Protein AF-A0A343TM78-F1 (afdb_monomer_lite)

Foldseek 3Di:
DDDDDPPPPPPPPDPVNVLVVLLVVCLVVDDLVRLVVLLVVLVVLLVVCCVVQVDNALVVLLVVLVVDPDPVSSVVSNVSSVVNVVSVVSSVSSVVCNVCVVVVVVVVVVVD

Organism: NCBI:txid2055893

Structure (mmCIF, N/CA/C/O backbone):
data_AF-A0A343TM78-F1
#
_entry.id   AF-A0A343TM78-F1
#
loop_
_atom_site.group_PDB
_atom_site.id
_atom_site.type_symbol
_atom_site.label_atom_id
_atom_site.label_alt_id
_atom_site.label_comp_id
_atom_site.label_asym_id
_atom_site.label_entity_id
_atom_site.label_seq_id
_atom_site.pdbx_PDB_ins_code
_atom_site.Cartn_x
_atom_site.Cartn_y
_atom_site.Cartn_z
_atom_site.occupancy
_atom_site.B_iso_or_equiv
_atom_site.auth_seq_id
_atom_site.auth_comp_id
_atom_site.auth_asym_id
_atom_site.auth_atom_id
_atom_site.pdbx_PDB_model_num
ATOM 1 N N . MET A 1 1 ? 32.080 10.070 38.912 1.00 35.19 1 MET A N 1
ATOM 2 C CA . MET A 1 1 ? 30.691 10.176 39.399 1.00 35.19 1 MET A CA 1
ATOM 3 C C . MET A 1 1 ? 29.951 11.116 38.456 1.00 35.19 1 MET A C 1
ATOM 5 O O . MET A 1 1 ? 30.247 12.292 38.551 1.00 35.19 1 MET A O 1
ATOM 9 N N . LYS A 1 2 ? 29.070 10.559 37.591 1.00 39.28 2 LYS A N 1
ATOM 10 C CA . LYS A 1 2 ? 27.853 11.155 36.962 1.00 39.28 2 LYS A CA 1
ATOM 11 C C . LYS A 1 2 ? 28.062 12.367 36.017 1.00 39.28 2 LYS A C 1
ATOM 13 O O . LYS A 1 2 ? 28.835 13.242 36.359 1.00 39.28 2 LYS A O 1
ATOM 18 N N . SER A 1 3 ? 27.443 12.538 34.844 1.00 43.47 3 SER A N 1
ATOM 19 C CA . SER A 1 3 ? 26.339 11.884 34.109 1.00 43.47 3 SER A CA 1
ATOM 20 C C . SER A 1 3 ? 26.344 12.445 32.661 1.00 43.47 3 SER A C 1
ATOM 22 O O . SER A 1 3 ? 26.750 13.586 32.481 1.00 43.47 3 SER A O 1
ATOM 24 N N . ASP A 1 4 ? 26.239 11.624 31.609 1.00 48.09 4 ASP A N 1
ATOM 25 C CA . ASP A 1 4 ? 25.031 11.333 30.798 1.00 48.09 4 ASP A CA 1
ATOM 26 C C . ASP A 1 4 ? 24.600 12.455 29.831 1.00 48.09 4 ASP A C 1
ATOM 28 O O . ASP A 1 4 ? 23.923 13.384 30.239 1.00 48.09 4 ASP A O 1
ATOM 32 N N . GLU A 1 5 ? 24.899 12.291 28.534 1.00 46.53 5 GLU A N 1
ATOM 33 C CA . GLU A 1 5 ? 24.020 12.700 27.419 1.00 46.53 5 GLU A CA 1
ATOM 34 C C . GLU A 1 5 ? 24.504 12.078 26.094 1.00 46.53 5 GLU A C 1
ATOM 36 O O . GLU A 1 5 ? 25.038 12.729 25.199 1.00 46.53 5 GLU A O 1
ATOM 41 N N . LYS A 1 6 ? 24.320 10.759 25.943 1.00 45.28 6 LYS A N 1
ATOM 42 C CA . LYS A 1 6 ? 24.266 10.165 24.600 1.00 45.28 6 LYS A CA 1
ATOM 43 C C . LYS A 1 6 ? 22.931 10.568 23.987 1.00 45.28 6 LYS A C 1
ATOM 45 O O . LYS A 1 6 ? 21.941 9.862 24.149 1.00 45.28 6 LYS A O 1
ATOM 50 N N . GLY A 1 7 ? 22.911 11.714 23.311 1.00 44.00 7 GLY A N 1
ATOM 51 C CA . GLY A 1 7 ? 21.834 12.065 22.398 1.00 44.00 7 GLY A CA 1
ATOM 52 C C . GLY A 1 7 ? 21.736 10.977 21.336 1.00 44.00 7 GLY A C 1
ATOM 53 O O . GLY A 1 7 ? 22.611 10.854 20.482 1.00 44.00 7 GLY A O 1
ATOM 54 N N . THR A 1 8 ? 20.712 10.137 21.428 1.00 49.47 8 THR A N 1
ATOM 55 C CA . THR A 1 8 ? 20.349 9.181 20.388 1.00 49.47 8 THR A CA 1
ATOM 56 C C . THR A 1 8 ? 20.054 10.001 19.139 1.00 49.47 8 THR A C 1
ATOM 58 O O . THR A 1 8 ? 19.011 10.646 19.047 1.00 49.47 8 THR A O 1
ATOM 61 N N . THR A 1 9 ? 20.994 10.049 18.196 1.00 52.38 9 THR A N 1
ATOM 62 C CA . THR A 1 9 ? 20.740 10.606 16.870 1.00 52.38 9 THR A CA 1
ATOM 63 C C . THR A 1 9 ? 19.675 9.719 16.238 1.00 52.38 9 THR A C 1
ATOM 65 O O . THR A 1 9 ? 19.986 8.657 15.703 1.00 52.38 9 THR A O 1
ATOM 68 N N . HIS A 1 10 ? 18.403 10.101 16.368 1.00 51.53 10 HIS A N 1
ATOM 69 C CA . HIS A 1 10 ? 17.327 9.517 15.584 1.00 51.53 10 HIS A CA 1
ATOM 70 C C . HIS A 1 10 ? 17.593 9.919 14.138 1.00 51.53 10 HIS A C 1
ATOM 72 O O . HIS A 1 10 ? 17.159 10.969 13.672 1.00 51.53 10 HIS A O 1
ATOM 78 N N . TYR A 1 11 ? 18.393 9.106 13.451 1.00 55.06 11 TYR A N 1
ATOM 79 C CA . TYR A 1 11 ? 18.536 9.165 12.011 1.00 55.06 11 TYR A CA 1
ATOM 80 C C . TYR A 1 11 ? 17.229 8.624 11.433 1.00 55.06 11 TYR A C 1
ATOM 82 O O . TYR A 1 11 ? 17.123 7.452 11.082 1.00 55.06 11 TYR A O 1
ATOM 90 N N . SER A 1 12 ? 16.186 9.451 11.447 1.00 56.50 12 SER A N 1
ATOM 91 C CA . SER A 1 12 ? 15.009 9.184 10.634 1.00 56.50 12 SER A CA 1
ATOM 92 C C . SER A 1 12 ? 15.477 9.304 9.187 1.00 56.50 12 SER A C 1
ATOM 94 O O . SER A 1 12 ? 15.984 10.371 8.827 1.00 56.50 12 SER A O 1
ATOM 96 N N . PRO A 1 13 ? 15.406 8.234 8.378 1.00 62.31 13 PRO A N 1
ATOM 97 C CA . PRO A 1 13 ? 15.773 8.336 6.978 1.00 62.31 13 PRO A CA 1
ATOM 98 C C . PRO A 1 13 ? 14.923 9.432 6.341 1.00 62.31 13 PRO A C 1
ATOM 100 O O . PRO A 1 13 ? 13.715 9.516 6.570 1.00 62.31 13 PRO A O 1
ATOM 103 N N . ASP A 1 14 ? 15.588 10.317 5.606 1.00 73.06 14 ASP A N 1
ATOM 104 C CA . ASP A 1 14 ? 14.914 11.391 4.899 1.00 73.06 14 ASP A CA 1
ATOM 105 C C . ASP A 1 14 ? 13.870 10.780 3.939 1.00 73.06 14 ASP A C 1
ATOM 107 O O . ASP A 1 14 ? 14.201 9.864 3.177 1.00 73.06 14 ASP A O 1
ATOM 111 N N . PRO A 1 15 ? 12.607 11.236 3.972 1.00 74.62 15 PRO A N 1
ATOM 112 C CA . PRO A 1 15 ? 11.532 10.617 3.200 1.00 74.62 15 PRO A CA 1
ATOM 113 C C . PRO A 1 15 ? 11.755 10.711 1.684 1.00 74.62 15 PRO A C 1
ATOM 115 O O . PRO A 1 15 ? 11.278 9.846 0.946 1.00 74.62 15 PRO A O 1
ATOM 118 N N . LEU A 1 16 ? 12.505 11.710 1.199 1.00 80.25 16 LEU A N 1
ATOM 119 C CA . LEU A 1 16 ? 12.904 11.776 -0.209 1.00 80.25 16 LEU A CA 1
ATOM 120 C C . LEU A 1 16 ? 13.991 10.746 -0.507 1.00 80.25 16 LEU A C 1
ATOM 122 O O . LEU A 1 16 ? 13.934 10.089 -1.546 1.00 80.25 16 LEU A O 1
ATOM 126 N N . HIS A 1 17 ? 14.949 10.560 0.403 1.00 79.12 17 HIS A N 1
ATOM 127 C CA . HIS A 1 17 ? 15.979 9.533 0.260 1.00 79.12 17 HIS A CA 1
ATOM 128 C C . HIS A 1 17 ? 15.376 8.124 0.179 1.00 79.12 17 HIS A C 1
ATOM 130 O O . HIS A 1 17 ? 15.720 7.372 -0.734 1.00 79.12 17 HIS A O 1
ATOM 136 N N . THR A 1 18 ? 14.431 7.787 1.064 1.00 85.44 18 THR A N 1
ATOM 137 C CA . THR A 1 18 ? 13.716 6.501 1.011 1.00 85.44 18 THR A CA 1
ATOM 138 C C . THR A 1 18 ? 12.971 6.336 -0.309 1.00 85.44 18 THR A C 1
ATOM 140 O O . THR A 1 18 ? 13.123 5.305 -0.959 1.00 85.44 18 THR A O 1
ATOM 143 N N . ARG A 1 19 ? 12.245 7.367 -0.762 1.00 86.62 19 ARG A N 1
ATOM 144 C CA . ARG A 1 19 ? 11.523 7.323 -2.040 1.00 86.62 19 ARG A CA 1
ATOM 145 C C . ARG A 1 19 ? 12.453 7.060 -3.224 1.00 86.62 19 ARG A C 1
ATOM 147 O O . ARG A 1 19 ? 12.174 6.183 -4.036 1.00 86.62 19 ARG A O 1
ATOM 154 N N . ILE A 1 20 ? 13.557 7.804 -3.320 1.00 86.38 20 ILE A N 1
ATOM 155 C CA . ILE A 1 20 ? 14.535 7.663 -4.410 1.00 86.38 20 ILE A CA 1
ATOM 156 C C . ILE A 1 20 ? 15.176 6.275 -4.376 1.00 86.38 20 ILE A C 1
ATOM 158 O O . ILE A 1 20 ? 15.381 5.671 -5.428 1.00 86.38 20 ILE A O 1
ATOM 162 N N . GLN A 1 21 ? 15.483 5.754 -3.186 1.00 87.12 21 GLN A N 1
ATOM 163 C CA . GLN A 1 21 ? 16.058 4.422 -3.044 1.00 87.12 21 GLN A CA 1
ATOM 164 C C . GLN A 1 21 ? 15.076 3.329 -3.481 1.00 87.12 21 GLN A C 1
ATOM 166 O O . GLN A 1 21 ? 15.475 2.433 -4.219 1.00 87.12 21 GLN A O 1
ATOM 171 N N . THR A 1 22 ? 13.801 3.424 -3.093 1.00 88.19 22 THR A N 1
ATOM 172 C CA . THR A 1 22 ? 12.751 2.503 -3.553 1.00 88.19 22 THR A CA 1
ATOM 173 C C . THR A 1 22 ? 12.556 2.587 -5.063 1.00 88.19 22 THR A C 1
ATOM 175 O O . THR A 1 22 ? 12.451 1.562 -5.723 1.00 88.19 22 THR A O 1
ATOM 178 N N . LEU A 1 23 ? 12.555 3.790 -5.638 1.00 89.25 23 LEU A N 1
ATOM 179 C CA . LEU A 1 23 ? 12.414 3.970 -7.081 1.00 89.25 23 LEU A CA 1
ATOM 180 C C . LEU A 1 23 ? 13.584 3.346 -7.857 1.00 89.25 23 LEU A C 1
ATOM 182 O O . LEU A 1 23 ? 13.368 2.686 -8.869 1.00 89.25 23 LEU A O 1
ATOM 186 N N . ARG A 1 24 ? 14.817 3.509 -7.365 1.00 87.44 24 ARG A N 1
ATOM 187 C CA . ARG A 1 24 ? 16.007 2.853 -7.933 1.00 87.44 24 ARG A CA 1
ATOM 188 C C . ARG A 1 24 ? 15.891 1.338 -7.900 1.00 87.44 24 ARG A C 1
ATOM 190 O O . ARG A 1 24 ? 16.135 0.694 -8.910 1.00 87.44 24 ARG A O 1
ATOM 197 N N . ASP A 1 25 ? 15.506 0.806 -6.749 1.00 89.31 25 ASP A N 1
ATOM 198 C CA . ASP A 1 25 ? 15.327 -0.626 -6.527 1.00 89.31 25 ASP A CA 1
ATOM 199 C C . ASP A 1 25 ? 14.282 -1.220 -7.487 1.00 89.31 25 ASP A C 1
ATOM 201 O O . ASP A 1 25 ? 14.524 -2.231 -8.140 1.00 89.31 25 ASP A O 1
ATOM 205 N N . LEU A 1 26 ? 13.161 -0.515 -7.668 1.00 91.44 26 LEU A N 1
ATOM 206 C CA . LEU A 1 26 ? 12.109 -0.890 -8.610 1.00 91.44 26 LEU A CA 1
ATOM 207 C C . LEU A 1 26 ? 12.592 -0.906 -10.066 1.00 91.44 26 LEU A C 1
ATOM 209 O O . LEU A 1 26 ? 12.258 -1.832 -10.799 1.00 91.44 26 LEU A O 1
ATOM 213 N N . LEU A 1 27 ? 13.361 0.099 -10.493 1.00 88.56 27 LEU A N 1
ATOM 214 C CA . LEU A 1 27 ? 13.872 0.181 -11.867 1.00 88.56 27 LEU A CA 1
ATOM 215 C C . LEU A 1 27 ? 15.001 -0.816 -12.159 1.00 88.56 27 LEU A C 1
ATOM 217 O O . LEU A 1 27 ? 15.194 -1.177 -13.319 1.00 88.56 27 LEU A O 1
ATOM 221 N N . ASP A 1 28 ? 15.749 -1.233 -11.137 1.00 88.94 28 ASP A N 1
ATOM 222 C CA . ASP A 1 28 ? 16.795 -2.255 -11.255 1.00 88.94 28 ASP A CA 1
ATOM 223 C C . ASP A 1 28 ? 16.192 -3.665 -11.351 1.00 88.94 28 ASP A C 1
ATOM 225 O O . ASP A 1 28 ? 16.609 -4.476 -12.178 1.00 88.94 28 ASP A O 1
ATOM 229 N N . GLN A 1 29 ? 15.160 -3.940 -10.547 1.00 90.69 29 GLN A N 1
ATOM 230 C CA . GLN A 1 29 ? 14.546 -5.267 -10.453 1.00 90.69 29 GLN A CA 1
ATOM 231 C C . GLN A 1 29 ? 13.442 -5.524 -11.482 1.00 90.69 29 GLN A C 1
ATOM 233 O O . GLN A 1 29 ? 13.169 -6.683 -11.806 1.00 90.69 29 GLN A O 1
ATOM 238 N N . HIS A 1 30 ? 12.789 -4.477 -11.991 1.00 91.50 30 HIS A N 1
ATOM 239 C CA . HIS A 1 30 ? 11.627 -4.621 -12.861 1.00 91.50 30 HIS A CA 1
ATOM 240 C C . HIS A 1 30 ? 11.784 -3.871 -14.182 1.00 91.50 30 HIS A C 1
ATOM 242 O O . HIS A 1 30 ? 12.147 -2.695 -14.252 1.00 91.50 30 HIS A O 1
ATOM 248 N N . ASP A 1 31 ? 11.411 -4.553 -15.262 1.00 91.38 31 ASP A N 1
ATOM 249 C CA . ASP A 1 31 ? 11.101 -3.889 -16.515 1.00 91.38 31 ASP A CA 1
ATOM 250 C C . ASP A 1 31 ? 9.725 -3.207 -16.431 1.00 91.38 31 ASP A C 1
ATOM 252 O O . ASP A 1 31 ? 8.967 -3.361 -15.469 1.00 91.38 31 ASP A O 1
ATOM 256 N N . ARG A 1 32 ? 9.366 -2.442 -17.465 1.00 92.06 32 ARG A N 1
ATOM 257 C CA . ARG A 1 32 ? 8.086 -1.723 -17.483 1.00 92.06 32 ARG A CA 1
ATOM 258 C C . ARG A 1 32 ? 6.878 -2.650 -17.295 1.00 92.06 32 ARG A C 1
ATOM 260 O O . ARG A 1 32 ? 5.906 -2.246 -16.663 1.00 92.06 32 ARG A O 1
ATOM 267 N N . ASN A 1 33 ? 6.927 -3.870 -17.832 1.00 94.00 33 ASN A N 1
ATOM 268 C CA . ASN A 1 33 ? 5.852 -4.845 -17.658 1.00 94.00 33 ASN A CA 1
ATOM 269 C C . ASN A 1 33 ? 5.806 -5.381 -16.222 1.00 94.00 33 ASN A C 1
ATOM 271 O O . ASN A 1 33 ? 4.721 -5.475 -15.655 1.00 94.00 33 ASN A O 1
ATOM 275 N N . GLY A 1 34 ? 6.961 -5.657 -15.611 1.00 95.12 34 GLY A N 1
ATOM 276 C CA . GLY A 1 34 ? 7.064 -6.032 -14.203 1.00 95.12 34 GLY A CA 1
ATOM 277 C C . GLY A 1 34 ? 6.504 -4.9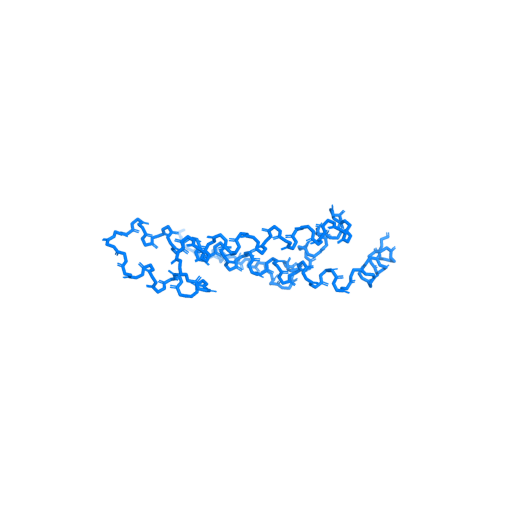63 -13.266 1.00 95.12 34 GLY A C 1
ATOM 278 O O . GLY A 1 34 ? 5.788 -5.295 -12.327 1.00 95.12 34 GLY A O 1
ATOM 279 N N . LEU A 1 35 ? 6.732 -3.679 -13.560 1.00 95.50 35 LEU A N 1
ATOM 280 C CA . LEU A 1 35 ? 6.124 -2.581 -12.799 1.00 95.50 35 LEU A CA 1
ATOM 281 C C . LEU A 1 35 ? 4.597 -2.538 -12.953 1.00 95.50 35 LEU A C 1
ATOM 283 O O . LEU A 1 35 ? 3.898 -2.288 -11.976 1.00 95.50 35 LEU A O 1
ATOM 287 N N . ILE A 1 36 ? 4.065 -2.803 -14.152 1.00 96.12 36 ILE A N 1
ATOM 288 C CA . ILE A 1 36 ? 2.611 -2.887 -14.381 1.00 96.12 36 ILE A CA 1
ATOM 289 C C . ILE A 1 36 ? 2.001 -4.058 -13.601 1.00 96.12 36 ILE A C 1
ATOM 291 O O . ILE A 1 36 ? 0.937 -3.890 -13.010 1.00 96.12 36 ILE A O 1
ATOM 295 N N . GLN A 1 37 ? 2.671 -5.212 -13.566 1.00 97.25 37 GLN A N 1
ATOM 296 C CA . GLN A 1 37 ? 2.219 -6.349 -12.764 1.00 97.25 37 GLN A CA 1
ATOM 297 C C . GLN A 1 37 ? 2.236 -6.005 -11.274 1.00 97.25 37 GLN A C 1
ATOM 299 O O . GLN A 1 37 ? 1.225 -6.160 -10.602 1.00 97.25 37 GLN A O 1
ATOM 304 N N . LEU A 1 38 ? 3.339 -5.435 -10.782 1.00 96.69 38 LEU A N 1
ATOM 305 C CA . LEU A 1 38 ? 3.447 -5.012 -9.390 1.00 96.69 38 LEU A CA 1
ATOM 306 C C . LEU A 1 38 ? 2.370 -3.982 -9.020 1.00 96.69 38 LEU A C 1
ATOM 308 O O . LEU A 1 38 ? 1.830 -4.024 -7.919 1.00 96.69 38 LEU A O 1
ATOM 312 N N . LYS A 1 39 ? 2.040 -3.060 -9.932 1.00 97.62 39 LYS A N 1
ATOM 313 C CA . LYS A 1 39 ? 0.922 -2.131 -9.749 1.00 97.62 39 LYS A CA 1
ATOM 314 C C . LYS A 1 39 ? -0.387 -2.892 -9.526 1.00 97.62 39 LYS A C 1
ATOM 316 O O . LYS A 1 39 ? -1.097 -2.573 -8.578 1.00 97.62 39 LYS A O 1
ATOM 321 N N . ALA A 1 40 ? -0.693 -3.868 -10.380 1.00 98.00 40 ALA A N 1
ATOM 322 C CA . ALA A 1 40 ? -1.907 -4.671 -10.264 1.00 98.00 40 ALA A CA 1
ATOM 323 C C . ALA A 1 40 ? -1.949 -5.442 -8.934 1.00 98.00 40 ALA A C 1
ATOM 325 O O . ALA A 1 40 ? -2.955 -5.364 -8.239 1.00 98.00 40 ALA A O 1
ATOM 326 N N . ASP A 1 41 ? -0.841 -6.070 -8.531 1.00 97.75 41 ASP A N 1
ATOM 327 C CA . ASP A 1 41 ? -0.748 -6.821 -7.271 1.00 97.75 41 ASP A CA 1
ATOM 328 C C . ASP A 1 41 ? -0.957 -5.916 -6.036 1.00 97.75 41 ASP A C 1
ATOM 330 O O . ASP A 1 41 ? -1.540 -6.324 -5.031 1.00 97.75 41 ASP A O 1
ATOM 334 N N . LEU A 1 42 ? -0.465 -4.669 -6.072 1.00 97.31 42 LEU A N 1
ATOM 335 C CA . LEU A 1 42 ? -0.679 -3.693 -4.991 1.00 97.31 42 LEU A CA 1
ATOM 336 C C . LEU A 1 42 ? -2.127 -3.190 -4.954 1.00 97.31 42 LEU A C 1
ATOM 338 O O . LEU A 1 42 ? -2.668 -2.967 -3.874 1.00 97.31 42 LEU A O 1
ATOM 342 N N . GLN A 1 43 ? -2.750 -3.003 -6.119 1.00 97.56 43 GLN A N 1
ATOM 343 C CA . GLN A 1 43 ? -4.161 -2.630 -6.208 1.00 97.56 43 GLN A CA 1
ATOM 344 C C . GLN A 1 43 ? -5.066 -3.760 -5.709 1.00 97.56 43 GLN A C 1
ATOM 346 O O . GLN A 1 43 ? -6.000 -3.484 -4.968 1.00 97.56 43 GLN A O 1
ATOM 351 N N . GLU A 1 44 ? -4.759 -5.013 -6.050 1.00 98.06 44 GLU A N 1
ATOM 352 C CA . GLU A 1 44 ? -5.489 -6.189 -5.566 1.00 98.06 44 GLU A CA 1
ATOM 353 C C . GLU A 1 44 ? -5.441 -6.289 -4.037 1.00 98.06 44 GLU A C 1
ATOM 355 O O . GLU A 1 44 ? -6.491 -6.393 -3.419 1.00 98.06 44 GLU A O 1
ATOM 360 N N . GLN A 1 45 ? -4.271 -6.120 -3.409 1.00 97.44 45 GLN A N 1
ATOM 361 C CA . GLN A 1 45 ? -4.155 -6.092 -1.939 1.00 97.44 45 GLN A CA 1
ATOM 362 C C . GLN A 1 45 ? -5.022 -5.005 -1.283 1.00 97.44 45 GLN A C 1
ATOM 364 O O . GLN A 1 45 ? -5.607 -5.224 -0.223 1.00 97.44 45 GLN A O 1
ATOM 369 N N . ILE A 1 46 ? -5.119 -3.822 -1.901 1.00 97.19 46 ILE A N 1
ATOM 370 C CA . ILE A 1 46 ? -6.000 -2.755 -1.410 1.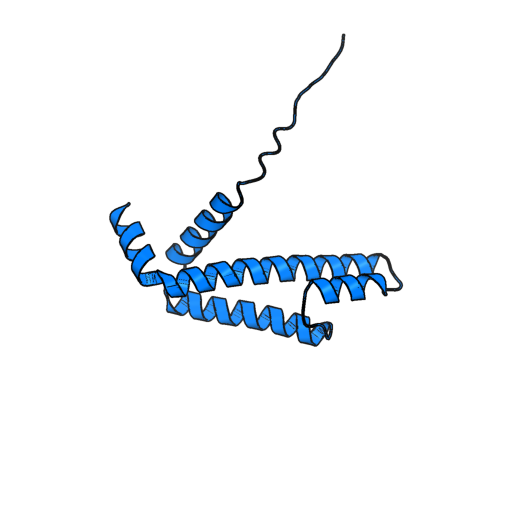00 97.19 46 ILE A CA 1
ATOM 371 C C . ILE A 1 46 ? -7.467 -3.180 -1.515 1.00 97.19 46 ILE A C 1
ATOM 373 O O . ILE A 1 46 ? -8.216 -2.986 -0.560 1.00 97.19 46 ILE A O 1
ATOM 377 N N . GLU A 1 47 ? -7.882 -3.749 -2.648 1.00 97.44 47 GLU A N 1
ATOM 378 C CA . GLU A 1 47 ? -9.253 -4.243 -2.831 1.00 97.44 47 GLU A CA 1
ATOM 379 C C . GLU A 1 47 ? -9.583 -5.387 -1.860 1.00 97.44 47 GLU A C 1
ATOM 381 O O . GLU A 1 47 ? -10.662 -5.392 -1.275 1.00 97.44 47 GLU A O 1
ATOM 386 N N . GLU A 1 48 ? -8.641 -6.291 -1.588 1.00 97.31 48 GLU A N 1
ATOM 387 C CA . GLU A 1 48 ? -8.809 -7.348 -0.586 1.00 97.31 48 GLU A CA 1
ATOM 388 C C . GLU A 1 48 ? -9.113 -6.770 0.802 1.00 97.31 48 GLU A C 1
ATOM 390 O O . GLU A 1 48 ? -10.068 -7.199 1.451 1.00 97.31 48 GLU A O 1
ATOM 395 N N . TRP A 1 49 ? -8.370 -5.750 1.252 1.00 97.62 49 TRP A N 1
ATOM 396 C CA . TRP A 1 49 ? -8.668 -5.088 2.526 1.00 97.62 49 TRP A CA 1
ATOM 397 C C . TRP A 1 49 ? -9.975 -4.289 2.494 1.00 97.62 49 TRP A C 1
ATOM 399 O O . TRP A 1 49 ? -10.677 -4.226 3.509 1.00 97.62 49 TRP A O 1
ATOM 409 N N . ARG A 1 50 ? -10.334 -3.691 1.351 1.00 96.75 50 ARG A N 1
ATOM 410 C CA . ARG A 1 50 ? -11.633 -3.020 1.185 1.00 96.75 50 ARG A CA 1
ATOM 411 C C . ARG A 1 50 ? -12.780 -3.991 1.391 1.00 96.75 50 ARG A C 1
ATOM 413 O O . ARG A 1 50 ? -13.685 -3.694 2.171 1.00 96.75 50 ARG A O 1
ATOM 420 N N . ASP A 1 51 ? -12.710 -5.148 0.749 1.00 96.75 51 ASP A N 1
ATOM 421 C CA . ASP A 1 51 ? -13.736 -6.181 0.817 1.00 96.75 51 ASP A CA 1
ATOM 422 C C . ASP A 1 51 ? -13.770 -6.870 2.189 1.00 96.75 51 ASP A C 1
ATOM 424 O O . ASP A 1 51 ? -14.851 -7.081 2.744 1.00 96.75 51 ASP A O 1
ATOM 428 N N . GLU A 1 52 ? -12.607 -7.171 2.780 1.00 95.38 52 GLU A N 1
ATOM 429 C CA . GLU A 1 52 ? -12.497 -7.815 4.097 1.00 95.38 52 GLU A CA 1
ATOM 430 C C . GLU A 1 52 ? -13.119 -6.954 5.204 1.00 95.38 52 GLU A C 1
ATOM 432 O O . GLU A 1 52 ? -13.880 -7.450 6.043 1.00 95.38 52 GLU A O 1
ATOM 437 N N . TYR A 1 53 ? -12.820 -5.653 5.206 1.00 93.06 53 TYR A N 1
ATOM 438 C CA . TYR A 1 53 ? -13.242 -4.745 6.272 1.00 93.06 53 TYR A CA 1
ATOM 439 C C . TYR A 1 53 ? -14.444 -3.871 5.905 1.00 93.06 53 TYR A C 1
ATOM 441 O O . TYR A 1 53 ? -14.968 -3.178 6.781 1.00 93.06 53 TYR A O 1
ATOM 449 N N . GLY A 1 54 ? -14.911 -3.896 4.655 1.00 95.00 54 GLY A N 1
ATOM 450 C CA . GLY A 1 54 ? -16.026 -3.082 4.165 1.00 95.00 54 GLY A CA 1
ATOM 451 C C . GLY A 1 54 ? -15.780 -1.577 4.302 1.00 95.00 54 GLY A C 1
ATOM 452 O O . GLY A 1 54 ? -16.679 -0.849 4.723 1.00 95.00 54 GLY A O 1
ATOM 453 N N . VAL A 1 55 ? -14.552 -1.124 4.040 1.00 95.94 55 VAL A N 1
ATOM 454 C CA . VAL A 1 55 ? -14.131 0.282 4.162 1.00 95.94 55 VAL A CA 1
ATOM 455 C C . VAL A 1 55 ? -13.319 0.699 2.947 1.00 95.94 55 VAL A C 1
ATOM 457 O O . VAL A 1 55 ? -12.587 -0.107 2.401 1.00 95.94 55 VAL A O 1
ATOM 460 N N . ASP A 1 56 ? -13.373 1.973 2.562 1.00 94.00 56 ASP A N 1
ATOM 461 C CA . ASP A 1 56 ? -12.683 2.448 1.352 1.00 94.00 56 ASP A CA 1
ATOM 462 C C . ASP A 1 56 ? -11.285 3.036 1.608 1.00 94.00 56 ASP A C 1
ATOM 464 O O . ASP A 1 56 ? -10.573 3.383 0.660 1.00 94.00 56 ASP A O 1
ATOM 468 N N . SER A 1 57 ? -10.892 3.197 2.880 1.00 93.69 57 SER A N 1
ATOM 469 C CA . SER A 1 57 ? -9.641 3.867 3.255 1.00 93.69 57 SER A CA 1
ATOM 470 C C . SER A 1 57 ? -9.030 3.358 4.569 1.00 93.69 57 SER A C 1
ATOM 472 O O . SER A 1 57 ? -9.765 2.941 5.473 1.00 93.69 57 SER A O 1
ATOM 474 N N . PRO A 1 58 ? -7.702 3.516 4.754 1.00 94.88 58 PRO A N 1
ATOM 475 C CA . PRO A 1 58 ? -7.032 3.230 6.024 1.00 94.88 58 PRO A CA 1
ATOM 476 C C . PRO A 1 58 ? -7.586 4.032 7.207 1.00 94.88 58 PRO A C 1
ATOM 478 O O . PRO A 1 58 ? -7.589 3.560 8.343 1.00 94.88 58 PRO A O 1
ATOM 481 N N . ALA A 1 59 ? -8.046 5.264 6.963 1.00 94.44 59 ALA A N 1
ATOM 482 C CA . ALA A 1 59 ? -8.653 6.103 7.993 1.00 94.44 59 ALA A CA 1
ATOM 483 C C . ALA A 1 59 ? -9.969 5.493 8.496 1.00 94.44 59 ALA A C 1
ATOM 485 O O . ALA A 1 59 ? -10.122 5.291 9.698 1.00 94.44 59 ALA A O 1
ATOM 486 N N . ALA A 1 60 ? -10.853 5.091 7.578 1.00 94.50 60 ALA A N 1
ATOM 487 C CA . ALA A 1 60 ? -12.095 4.402 7.921 1.00 94.50 60 ALA A CA 1
ATOM 488 C C . ALA A 1 60 ? -11.833 3.061 8.632 1.00 94.50 60 ALA A C 1
ATOM 490 O O . ALA A 1 60 ? -12.541 2.706 9.575 1.00 94.50 60 ALA A O 1
ATOM 491 N N . LEU A 1 61 ? -10.769 2.343 8.253 1.00 94.69 61 LEU A N 1
ATOM 492 C CA . LEU A 1 61 ? -10.351 1.127 8.952 1.00 94.69 61 LEU A CA 1
ATOM 493 C C . LEU A 1 61 ? -9.952 1.403 10.414 1.00 94.69 61 LEU A C 1
ATOM 495 O O . LEU A 1 61 ? -10.264 0.623 11.313 1.00 94.69 61 LEU A O 1
ATOM 499 N N . ARG A 1 62 ? -9.301 2.540 10.686 1.00 93.12 62 ARG A N 1
ATOM 500 C CA . ARG A 1 62 ? -8.958 2.951 12.059 1.00 93.12 62 ARG A CA 1
ATOM 501 C C . ARG A 1 62 ? -10.162 3.373 12.878 1.00 93.12 62 ARG A C 1
ATOM 503 O O . ARG A 1 62 ? -10.169 3.093 14.076 1.00 93.12 62 ARG A O 1
ATOM 510 N N . ASP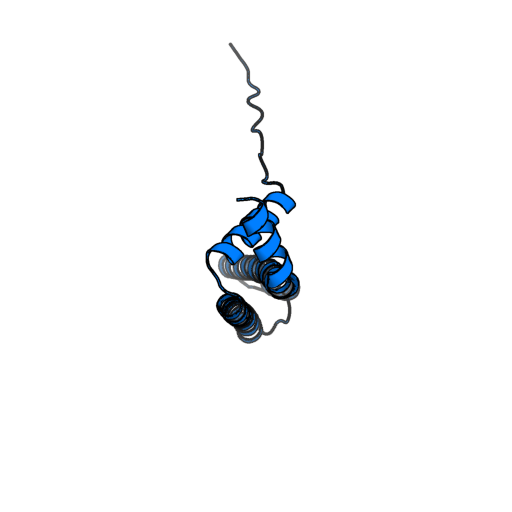 A 1 63 ? -11.142 4.013 12.254 1.00 93.75 63 ASP A N 1
ATOM 511 C CA . ASP A 1 63 ? -12.403 4.341 12.917 1.00 93.75 63 ASP A CA 1
ATOM 512 C C . ASP A 1 63 ? -13.111 3.049 13.344 1.00 93.75 63 ASP A C 1
ATOM 514 O O . ASP A 1 63 ? -13.460 2.898 14.514 1.00 93.75 63 ASP A O 1
ATOM 518 N N . ARG A 1 64 ? -13.158 2.044 12.459 1.00 90.56 64 ARG A N 1
ATOM 519 C CA . ARG A 1 64 ? -13.672 0.702 12.778 1.00 90.56 64 ARG A CA 1
ATOM 520 C C . ARG A 1 64 ? -12.901 0.024 13.915 1.00 90.56 64 ARG A C 1
ATOM 522 O O . ARG A 1 64 ? -13.497 -0.651 14.750 1.00 90.56 64 ARG A O 1
ATOM 529 N N . ALA A 1 65 ? -11.586 0.233 14.009 1.00 91.00 65 ALA A N 1
ATOM 530 C CA . ALA A 1 65 ? -10.790 -0.293 15.120 1.00 91.00 65 ALA A CA 1
ATOM 531 C C . ALA A 1 65 ? -11.256 0.238 16.488 1.00 91.00 65 ALA A C 1
ATOM 533 O O . ALA A 1 65 ? -11.138 -0.472 17.485 1.00 91.00 65 ALA A O 1
ATOM 534 N N . ALA A 1 66 ? -11.772 1.471 16.555 1.00 88.06 66 ALA A N 1
ATOM 535 C CA . ALA A 1 66 ? -12.274 2.062 17.796 1.00 88.06 66 ALA A CA 1
ATOM 536 C C . ALA A 1 66 ? -13.586 1.425 18.287 1.00 88.06 66 ALA A C 1
ATOM 538 O O . ALA A 1 66 ? -13.931 1.583 19.456 1.00 88.06 66 ALA A O 1
ATOM 539 N N . GLU A 1 67 ? -14.284 0.693 17.417 1.00 90.12 67 GLU A N 1
ATOM 540 C CA . GLU A 1 67 ? -15.548 0.008 17.705 1.00 90.12 67 GLU A CA 1
ATOM 541 C C . GLU A 1 67 ? -15.356 -1.460 18.124 1.00 90.12 67 GLU A C 1
ATOM 543 O O . GLU A 1 67 ? -16.329 -2.153 18.408 1.00 90.12 67 GLU A O 1
ATOM 548 N N . THR A 1 68 ? -14.114 -1.954 18.164 1.00 91.25 68 THR A N 1
ATOM 549 C CA . THR A 1 68 ? -13.829 -3.346 18.545 1.00 91.25 68 THR A CA 1
ATOM 550 C C . THR A 1 68 ? -13.911 -3.583 20.051 1.00 91.25 68 THR A C 1
ATOM 552 O O . THR A 1 68 ? -13.488 -2.755 20.858 1.00 91.25 68 THR A O 1
ATOM 555 N N . ASP A 1 69 ? -14.402 -4.764 20.431 1.00 88.44 69 ASP A N 1
ATOM 556 C CA . ASP A 1 69 ? -14.603 -5.144 21.834 1.00 88.44 69 ASP A CA 1
ATOM 557 C C . ASP A 1 69 ? -13.301 -5.509 22.562 1.00 88.44 69 ASP A C 1
ATOM 559 O O . ASP A 1 69 ? -13.233 -5.449 23.795 1.00 88.44 69 ASP A O 1
ATOM 563 N N . THR A 1 70 ? -12.256 -5.909 21.825 1.00 92.94 70 THR A N 1
ATOM 564 C CA . THR A 1 70 ? -10.987 -6.349 22.412 1.00 92.94 70 THR A CA 1
ATOM 565 C C . THR A 1 70 ? -9.803 -5.512 21.947 1.00 92.94 70 THR A C 1
ATOM 567 O O . THR A 1 70 ? -9.678 -5.125 20.787 1.00 92.94 70 THR A O 1
ATOM 570 N N . ALA A 1 71 ? -8.859 -5.293 22.865 1.00 91.38 71 ALA A N 1
ATOM 571 C CA . ALA A 1 71 ? -7.617 -4.587 22.564 1.00 91.38 71 ALA A CA 1
ATOM 572 C C . ALA A 1 71 ? -6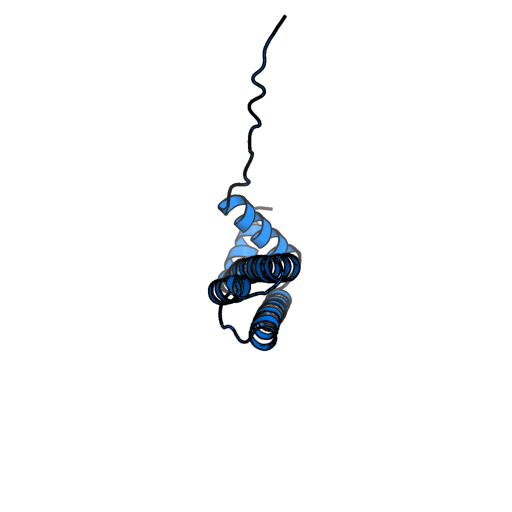.717 -5.338 21.565 1.00 91.38 71 ALA A C 1
ATOM 574 O O . ALA A 1 71 ? -5.856 -4.713 20.942 1.00 91.38 71 ALA A O 1
ATOM 575 N N . ALA A 1 72 ? -6.883 -6.661 21.443 1.00 93.31 72 ALA A N 1
ATOM 576 C CA . ALA A 1 72 ? -6.180 -7.464 20.448 1.00 93.31 72 ALA A CA 1
ATOM 577 C C . ALA A 1 72 ? -6.702 -7.130 19.044 1.00 93.31 72 ALA A C 1
ATOM 579 O O . ALA A 1 72 ? -5.923 -6.664 18.217 1.00 93.31 72 ALA A O 1
ATOM 580 N N . ASP A 1 73 ? -8.020 -7.201 18.841 1.00 91.81 73 ASP A N 1
ATOM 581 C CA . ASP A 1 73 ? -8.652 -6.873 17.558 1.00 91.81 73 ASP A CA 1
ATOM 582 C C . ASP A 1 73 ? -8.387 -5.411 17.166 1.00 91.81 73 ASP A C 1
ATOM 584 O O . ASP A 1 73 ? -8.022 -5.118 16.028 1.00 91.81 73 ASP A O 1
ATOM 588 N N . THR A 1 74 ? -8.458 -4.476 18.127 1.00 93.56 74 THR A N 1
ATOM 589 C CA . THR A 1 74 ? -8.096 -3.069 17.885 1.00 93.56 74 THR A CA 1
ATOM 590 C C . THR A 1 74 ? -6.670 -2.932 17.347 1.00 93.56 74 THR A C 1
ATOM 592 O O . THR A 1 74 ? -6.402 -2.083 16.491 1.00 93.56 74 THR A O 1
ATOM 595 N N . ARG A 1 75 ? -5.717 -3.693 17.902 1.00 93.88 75 ARG A N 1
ATOM 596 C CA . ARG A 1 75 ? -4.308 -3.625 17.498 1.00 93.88 75 ARG A CA 1
ATOM 597 C C . ARG A 1 75 ? -4.133 -4.189 16.095 1.00 93.88 75 ARG A C 1
ATOM 599 O O . ARG A 1 75 ? -3.432 -3.550 15.312 1.00 93.88 75 ARG A O 1
ATOM 606 N N . ASP A 1 76 ? -4.755 -5.322 15.804 1.00 94.69 76 ASP A N 1
ATOM 607 C CA . ASP A 1 76 ? -4.620 -6.000 14.517 1.00 94.69 76 ASP A CA 1
ATOM 608 C C . ASP A 1 76 ? -5.204 -5.134 13.395 1.00 94.69 76 ASP A C 1
ATOM 610 O O . ASP A 1 76 ? -4.499 -4.821 12.440 1.00 94.69 76 ASP A O 1
ATOM 614 N N . ILE A 1 77 ? -6.403 -4.569 13.583 1.00 94.62 77 ILE A N 1
ATOM 615 C CA . ILE A 1 77 ? -7.004 -3.639 12.611 1.00 94.62 77 ILE A CA 1
ATOM 616 C C . ILE A 1 77 ? -6.130 -2.391 12.407 1.00 94.62 77 ILE A C 1
ATOM 618 O O . ILE A 1 77 ? -5.934 -1.923 11.283 1.00 94.62 77 ILE A O 1
ATOM 622 N N . LYS A 1 78 ? -5.560 -1.832 13.484 1.00 94.88 78 LYS A N 1
ATOM 623 C CA . LYS A 1 78 ? -4.635 -0.689 13.368 1.00 94.88 78 LYS A CA 1
ATOM 624 C C . LYS A 1 78 ? -3.349 -1.048 12.635 1.00 94.88 78 LYS A C 1
ATOM 626 O O . LYS A 1 78 ? -2.760 -0.153 12.027 1.00 94.88 78 LYS A O 1
ATOM 631 N N . GLN A 1 79 ? -2.895 -2.294 12.736 1.00 96.31 79 GLN A N 1
ATOM 632 C CA . GLN A 1 79 ? -1.739 -2.778 11.999 1.00 96.31 79 GLN A CA 1
ATOM 633 C C . GLN A 1 79 ? -2.078 -2.897 10.513 1.00 96.31 79 GLN A C 1
ATOM 635 O O . GLN A 1 79 ? -1.392 -2.265 9.716 1.00 96.31 79 GLN A O 1
ATOM 640 N N . THR A 1 80 ? -3.198 -3.532 10.159 1.00 97.00 80 THR A N 1
ATOM 641 C CA . THR A 1 80 ? -3.670 -3.605 8.768 1.00 97.00 80 THR A CA 1
ATOM 642 C C . THR A 1 80 ? -3.832 -2.218 8.147 1.00 97.00 80 THR A C 1
ATOM 644 O O . THR A 1 80 ? -3.375 -1.978 7.036 1.00 97.00 80 THR A O 1
ATOM 647 N N . ALA A 1 81 ? -4.376 -1.243 8.883 1.00 96.44 81 ALA A N 1
ATOM 648 C CA . ALA A 1 81 ? -4.478 0.134 8.393 1.00 96.44 81 ALA A CA 1
ATOM 649 C C . ALA A 1 81 ? -3.113 0.792 8.118 1.00 96.44 81 ALA A C 1
ATOM 651 O O . ALA A 1 81 ? -3.001 1.631 7.231 1.00 96.44 81 ALA A O 1
ATOM 652 N N . ARG A 1 82 ? -2.067 0.458 8.883 1.00 96.19 82 ARG A N 1
ATOM 653 C CA . ARG A 1 82 ? -0.703 0.946 8.606 1.00 96.19 82 ARG A CA 1
ATOM 654 C C . ARG A 1 82 ? -0.112 0.258 7.383 1.00 96.19 82 ARG A C 1
ATOM 656 O O . ARG A 1 82 ? 0.532 0.923 6.581 1.00 96.19 82 ARG A O 1
ATOM 663 N N . ASP A 1 83 ? -0.337 -1.043 7.245 1.00 96.94 83 ASP A N 1
ATOM 664 C CA . ASP A 1 83 ? 0.155 -1.813 6.103 1.00 96.94 83 ASP A CA 1
ATOM 665 C C . ASP A 1 83 ? -0.514 -1.342 4.804 1.00 96.94 83 ASP A C 1
ATOM 667 O O . ASP A 1 83 ? 0.165 -1.158 3.794 1.00 96.94 83 ASP A O 1
ATOM 671 N N . TRP A 1 84 ? -1.800 -0.993 4.864 1.00 97.94 84 TRP A N 1
ATOM 672 C CA . TRP A 1 84 ? -2.513 -0.348 3.767 1.00 97.94 84 TRP A CA 1
ATOM 673 C C . TRP A 1 84 ? -1.864 0.973 3.349 1.00 97.94 84 TRP A C 1
ATOM 675 O O . TRP A 1 84 ? -1.536 1.144 2.177 1.00 97.94 84 TRP A O 1
ATOM 685 N N . GLU A 1 85 ? -1.574 1.882 4.281 1.00 96.62 85 GLU A N 1
ATOM 686 C CA . GLU A 1 85 ? -0.880 3.136 3.942 1.00 96.62 85 GLU A CA 1
ATOM 687 C C . GLU A 1 85 ? 0.490 2.906 3.290 1.00 96.62 85 GLU A C 1
ATOM 689 O O . GLU A 1 85 ? 0.891 3.654 2.396 1.00 96.62 85 GLU A O 1
ATOM 694 N N . LEU A 1 86 ? 1.218 1.870 3.718 1.00 94.81 86 LEU A N 1
ATOM 695 C CA . LEU A 1 86 ? 2.494 1.503 3.105 1.00 94.81 86 LEU A CA 1
ATOM 696 C C . LEU A 1 86 ? 2.307 1.000 1.669 1.00 94.81 86 LEU A C 1
ATOM 698 O O . LEU A 1 86 ? 3.106 1.350 0.795 1.00 94.81 86 LEU A O 1
ATOM 702 N N . VAL A 1 87 ? 1.257 0.218 1.410 1.00 96.69 87 VAL A N 1
ATOM 703 C CA . VAL A 1 87 ? 0.902 -0.238 0.060 1.00 96.69 87 VAL A CA 1
ATOM 704 C C . VAL A 1 87 ? 0.471 0.932 -0.822 1.00 96.69 87 VAL A C 1
ATOM 706 O O . VAL A 1 87 ? 0.972 1.036 -1.939 1.00 96.69 87 VAL A O 1
ATOM 709 N N . GLU A 1 88 ? -0.350 1.863 -0.329 1.00 96.19 88 GLU A N 1
ATOM 710 C CA . GLU A 1 88 ? -0.717 3.087 -1.061 1.00 96.19 88 GLU A CA 1
ATOM 711 C C . GLU A 1 88 ? 0.509 3.947 -1.389 1.00 96.19 88 GLU A C 1
ATOM 713 O O . GLU A 1 88 ? 0.671 4.421 -2.517 1.00 96.19 88 GLU A O 1
ATOM 718 N N . TYR A 1 89 ? 1.425 4.105 -0.431 1.00 93.88 89 TYR A N 1
ATOM 719 C CA . TYR A 1 89 ? 2.678 4.815 -0.664 1.00 93.88 89 TYR A CA 1
ATOM 720 C C . TYR A 1 89 ? 3.522 4.125 -1.740 1.00 93.88 89 TYR A C 1
ATOM 722 O O . TYR A 1 89 ? 3.979 4.783 -2.678 1.00 93.88 89 TYR A O 1
ATOM 730 N N . ARG A 1 90 ? 3.699 2.801 -1.659 1.00 94.75 90 ARG A N 1
ATOM 731 C CA . ARG A 1 90 ? 4.456 2.038 -2.659 1.00 94.75 90 ARG A CA 1
ATOM 732 C C . ARG A 1 90 ? 3.798 2.101 -4.035 1.00 94.75 90 ARG A C 1
ATOM 734 O O . ARG A 1 90 ? 4.511 2.277 -5.020 1.00 94.75 90 ARG A O 1
ATOM 741 N N . LEU A 1 91 ? 2.470 2.016 -4.101 1.00 96.25 91 LEU A N 1
ATOM 742 C CA . LEU A 1 91 ? 1.699 2.154 -5.333 1.00 96.25 91 LEU A CA 1
ATOM 743 C C . LEU A 1 91 ? 2.002 3.494 -6.010 1.00 96.25 91 LEU A C 1
ATOM 745 O O . LEU A 1 91 ? 2.338 3.502 -7.190 1.00 96.25 91 LEU A O 1
ATOM 749 N N . SER A 1 92 ? 2.022 4.595 -5.250 1.00 95.31 92 SER A N 1
ATOM 750 C CA . SER A 1 92 ? 2.359 5.918 -5.797 1.00 95.31 92 SER A CA 1
ATOM 751 C C . SER A 1 92 ? 3.763 5.985 -6.419 1.00 95.31 92 SER A C 1
ATOM 753 O O . SER A 1 92 ? 3.972 6.677 -7.414 1.00 95.31 92 SER A O 1
ATOM 755 N N . ILE A 1 93 ? 4.735 5.246 -5.868 1.00 94.69 93 ILE A N 1
ATOM 756 C CA . ILE A 1 93 ? 6.102 5.178 -6.410 1.00 94.69 93 ILE A CA 1
ATOM 757 C C . ILE A 1 93 ? 6.134 4.318 -7.674 1.00 94.69 93 ILE A C 1
ATOM 759 O O . ILE A 1 93 ? 6.817 4.665 -8.635 1.00 94.69 93 ILE A O 1
ATOM 763 N N . VAL A 1 94 ? 5.413 3.197 -7.687 1.00 95.69 94 VAL A N 1
ATOM 764 C CA . VAL A 1 94 ? 5.330 2.319 -8.861 1.00 95.69 94 VAL A CA 1
ATOM 765 C C . VAL A 1 94 ? 4.659 3.045 -10.027 1.00 95.69 94 VAL A C 1
ATOM 767 O O . VAL A 1 94 ? 5.135 2.951 -11.155 1.00 95.69 94 VAL A O 1
ATOM 770 N N . GLU A 1 95 ? 3.599 3.810 -9.769 1.00 95.06 95 GLU A N 1
ATOM 771 C CA . GLU A 1 95 ? 2.937 4.634 -10.784 1.00 95.06 95 GLU A CA 1
ATOM 772 C C . GLU A 1 95 ? 3.889 5.674 -11.379 1.00 95.06 95 GLU A C 1
ATOM 774 O O . GLU A 1 95 ? 4.059 5.713 -12.598 1.00 95.06 95 GLU A O 1
ATOM 779 N N . ASP A 1 96 ? 4.593 6.420 -10.527 1.00 93.69 96 ASP A N 1
ATOM 780 C CA . ASP A 1 96 ? 5.625 7.382 -10.927 1.00 93.69 96 ASP A CA 1
ATOM 781 C C . ASP A 1 96 ? 6.744 6.718 -11.756 1.00 93.69 96 ASP A C 1
ATOM 783 O O . ASP A 1 96 ? 7.159 7.230 -12.799 1.00 93.69 96 ASP A O 1
ATOM 787 N N . ALA A 1 97 ? 7.187 5.521 -11.357 1.00 91.38 97 ALA A N 1
ATOM 788 C CA . ALA A 1 97 ? 8.188 4.750 -12.089 1.00 91.38 97 ALA A CA 1
ATOM 789 C C . ALA A 1 97 ? 7.690 4.282 -13.469 1.00 91.38 97 ALA A C 1
ATOM 791 O O . ALA A 1 97 ? 8.474 4.259 -14.417 1.00 91.38 97 ALA A O 1
ATOM 792 N N . ILE A 1 98 ? 6.408 3.925 -13.615 1.00 93.50 98 ILE A N 1
ATOM 793 C CA . ILE A 1 98 ? 5.806 3.542 -14.905 1.00 93.50 98 ILE A CA 1
ATOM 794 C C . ILE A 1 98 ? 5.676 4.755 -15.830 1.00 93.50 98 ILE A C 1
ATOM 796 O O . ILE A 1 98 ? 5.974 4.645 -17.026 1.00 93.50 98 ILE A O 1
ATOM 800 N N . GLU A 1 99 ? 5.215 5.886 -15.293 1.00 93.00 99 GLU A N 1
ATOM 801 C CA . GLU A 1 99 ? 5.026 7.136 -16.035 1.00 93.00 99 GLU A CA 1
ATOM 802 C C . GLU A 1 99 ? 6.359 7.670 -16.567 1.00 93.00 99 GLU A C 1
ATOM 804 O O . GLU A 1 99 ? 6.475 8.000 -17.749 1.00 93.00 99 GLU A O 1
ATOM 809 N N . ASN A 1 100 ? 7.392 7.667 -15.723 1.00 91.00 100 ASN A N 1
ATOM 810 C CA . ASN A 1 100 ? 8.705 8.228 -16.032 1.00 91.00 100 ASN A CA 1
ATOM 811 C C . ASN A 1 100 ? 9.747 7.181 -16.457 1.00 91.00 100 ASN A C 1
ATOM 813 O O . ASN A 1 100 ? 10.932 7.501 -16.569 1.00 91.00 100 ASN A O 1
ATOM 817 N N . TYR A 1 101 ? 9.326 5.945 -16.748 1.00 88.56 101 TYR A N 1
ATOM 818 C CA . TYR A 1 101 ? 10.223 4.813 -17.009 1.00 88.56 101 TYR A CA 1
ATOM 819 C C . TYR A 1 101 ? 11.301 5.124 -18.055 1.00 88.56 101 TYR A C 1
ATOM 821 O O . TYR A 1 101 ? 12.486 4.875 -17.837 1.00 88.56 101 TYR A O 1
ATOM 829 N N . THR A 1 102 ? 10.910 5.703 -19.194 1.00 84.88 102 THR A N 1
ATOM 830 C CA . THR A 1 102 ? 11.846 6.027 -20.285 1.00 84.88 102 THR A CA 1
ATOM 831 C C . THR A 1 102 ? 12.865 7.082 -19.860 1.00 84.88 102 THR 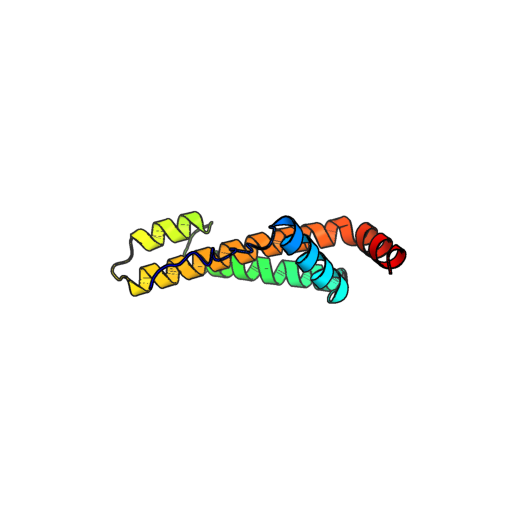A C 1
ATOM 833 O O . THR A 1 102 ? 14.047 6.936 -20.154 1.00 84.88 102 THR A O 1
ATOM 836 N N . THR A 1 103 ? 12.422 8.118 -19.146 1.00 85.00 103 THR A N 1
ATOM 837 C CA . THR A 1 103 ? 13.283 9.204 -18.661 1.00 85.00 103 THR A CA 1
ATOM 838 C C . THR A 1 103 ? 14.288 8.671 -17.645 1.00 85.00 103 THR A C 1
ATOM 840 O O . THR A 1 103 ? 15.494 8.821 -17.820 1.00 85.00 103 THR A O 1
ATOM 843 N N . TYR A 1 104 ? 13.812 7.955 -16.625 1.00 84.25 104 TYR A N 1
ATOM 844 C CA . TYR A 1 104 ? 14.677 7.459 -15.559 1.00 84.25 104 TYR A CA 1
ATOM 845 C C . TYR A 1 104 ? 15.647 6.390 -16.045 1.00 84.25 104 TYR A C 1
ATOM 847 O O . TYR A 1 104 ? 16.822 6.435 -15.699 1.00 84.25 104 TYR A O 1
ATOM 855 N N . THR A 1 105 ? 15.216 5.460 -16.898 1.00 79.88 105 THR A N 1
ATOM 856 C CA . THR A 1 105 ? 16.133 4.439 -17.432 1.00 79.88 105 THR A CA 1
ATOM 857 C C . THR A 1 105 ? 17.214 5.022 -18.345 1.00 79.88 105 THR A C 1
ATOM 859 O O . THR A 1 105 ? 18.303 4.451 -18.425 1.00 79.88 105 THR A O 1
ATOM 862 N N . GLN A 1 106 ? 16.968 6.159 -19.005 1.00 77.81 106 GLN A N 1
ATOM 863 C CA . GLN A 1 106 ? 17.994 6.883 -19.762 1.00 77.81 106 GLN A CA 1
ATOM 864 C C . GLN A 1 106 ? 18.971 7.621 -18.837 1.00 77.81 106 GLN A C 1
ATOM 866 O O . GLN A 1 106 ? 20.182 7.460 -18.994 1.00 77.81 106 GLN A O 1
ATOM 871 N N . ASP A 1 107 ? 18.468 8.347 -17.837 1.00 72.38 107 ASP A N 1
ATOM 872 C CA . ASP A 1 107 ? 19.297 9.095 -16.881 1.00 72.38 107 ASP A CA 1
ATOM 873 C C . ASP A 1 107 ? 20.151 8.174 -15.992 1.00 72.38 107 ASP A C 1
ATOM 875 O O . ASP A 1 107 ? 21.326 8.460 -15.740 1.00 72.38 107 ASP A O 1
ATOM 879 N N . PHE A 1 108 ? 19.607 7.027 -15.565 1.00 65.56 108 PHE A N 1
ATOM 880 C CA . PHE A 1 108 ? 20.355 6.023 -14.800 1.00 65.56 108 PHE A CA 1
ATOM 881 C C . PHE A 1 108 ? 21.474 5.382 -15.621 1.00 65.56 108 PHE A C 1
ATOM 883 O O . PHE A 1 108 ? 22.559 5.166 -15.090 1.00 65.56 108 PHE A O 1
ATOM 890 N N . ARG A 1 109 ? 21.256 5.131 -16.919 1.00 61.31 109 ARG A N 1
ATOM 891 C CA . ARG A 1 109 ? 22.303 4.614 -17.817 1.00 61.31 109 ARG A CA 1
ATOM 892 C C . ARG A 1 109 ? 23.367 5.653 -18.161 1.00 61.31 109 ARG A C 1
ATOM 894 O O . ARG A 1 109 ? 24.486 5.269 -18.469 1.00 61.31 109 ARG A O 1
ATOM 90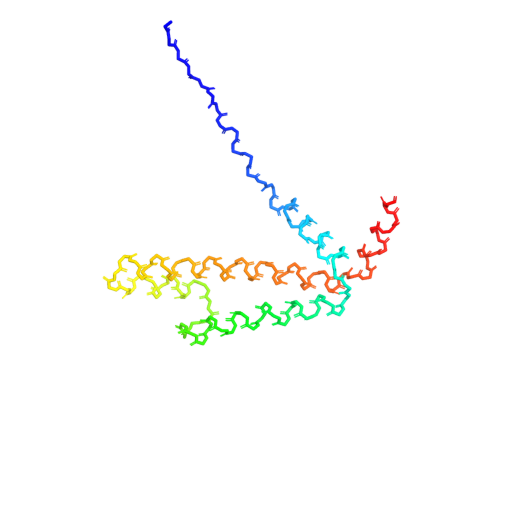1 N N . ALA A 1 110 ? 23.027 6.941 -18.136 1.00 61.00 110 ALA A N 1
ATOM 902 C CA . ALA A 1 110 ? 23.976 8.028 -18.371 1.00 61.00 110 ALA A CA 1
ATOM 903 C C . ALA A 1 110 ? 24.825 8.371 -17.131 1.00 61.00 110 ALA A C 1
ATOM 905 O O . ALA A 1 110 ? 25.876 8.994 -17.267 1.00 61.00 110 ALA A O 1
ATOM 906 N N . SER A 1 111 ? 24.367 7.980 -15.938 1.00 55.69 111 SER A N 1
ATOM 907 C CA . SER A 1 111 ? 25.017 8.270 -14.651 1.00 55.69 111 SER A CA 1
ATOM 908 C C . SER A 1 111 ? 25.822 7.092 -14.072 1.00 55.69 111 SER A C 1
ATOM 910 O O . SER A 1 111 ? 26.400 7.245 -12.995 1.00 55.69 111 SER A O 1
ATOM 912 N N . ALA A 1 112 ? 25.831 5.937 -14.749 1.00 52.59 112 ALA A N 1
ATOM 913 C CA . ALA A 1 112 ? 26.562 4.716 -14.384 1.00 52.59 112 ALA A CA 1
ATOM 914 C C . ALA A 1 112 ? 27.835 4.557 -15.227 1.00 52.59 112 ALA A C 1
ATOM 916 O O . ALA A 1 112 ? 28.859 4.119 -14.654 1.00 52.59 112 ALA A O 1
#

pLDDT: mean 85.6, std 16.16, range [35.19, 98.06]

Secondary structure (DSSP, 8-state):
-----------PPPHHHHHHHHHHHHHHH--HHHHHHHHHHHHHHHHHHHHHHT-SSHHHHHHHHTT-SSHHHHHHHHHHHHHHHHHHHHHHHHHHHHHTHHHHHHHHHH--

Radius of gyration: 19.42 Å; chains: 1; bounding box: 47×20×60 Å

Sequence (112 aa):
MKSDEKGTTHYSPDPLHTRIQTLRDLLDQHDRNGLIQLKADLQEQIEEWRDEYGVDSPAALRDRAAETDTAADTRDIKQTARDWELVEYRLSIVEDAIENYTTYTQDFRASA

InterPro domains:
  IPR055766 Protein of unknown function DUF7342 [PF24033] (4-101)